Protein AF-A0A4Y2PTR2-F1 (afdb_monomer)

Secondary structure (DSSP, 8-state):
-HHHHHHHHHHHHHHHHTS----------PPP-----EEEEPTTT--EEEGGG--TTS---SSSTTTTS-PPPPPPPPGGGTT-

Structure (mmCIF, N/CA/C/O backbone):
data_AF-A0A4Y2PTR2-F1
#
_entry.id   AF-A0A4Y2PTR2-F1
#
loop_
_atom_site.group_PDB
_atom_site.id
_atom_site.type_symbol
_atom_site.label_atom_id
_atom_site.label_alt_id
_atom_site.label_comp_id
_atom_site.label_asym_id
_atom_site.label_entity_id
_atom_site.label_seq_id
_atom_site.pdbx_PDB_ins_code
_atom_site.Cartn_x
_atom_site.Cartn_y
_atom_site.Cartn_z
_atom_site.occupancy
_atom_site.B_iso_or_equiv
_atom_site.auth_seq_id
_atom_site.auth_comp_id
_atom_site.auth_asym_id
_atom_site.auth_atom_id
_atom_site.pdbx_PDB_model_num
ATOM 1 N N . MET A 1 1 ? -2.176 -12.145 -69.653 1.00 56.19 1 MET A N 1
ATOM 2 C CA . MET A 1 1 ? -2.057 -11.071 -68.636 1.00 56.19 1 MET A CA 1
ATOM 3 C C . MET A 1 1 ? -2.226 -11.569 -67.195 1.00 56.19 1 MET A C 1
ATOM 5 O O . MET A 1 1 ? -1.482 -11.117 -66.337 1.00 56.19 1 MET A O 1
ATOM 9 N N . VAL A 1 2 ? -3.135 -12.518 -66.904 1.00 60.12 2 VAL A N 1
ATOM 10 C CA . VA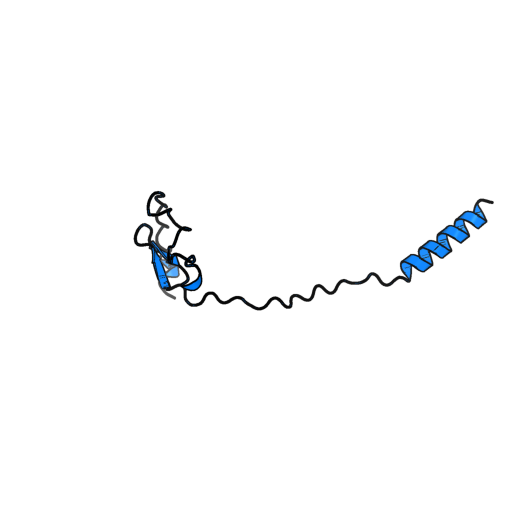L A 1 2 ? -3.355 -13.035 -65.530 1.00 60.12 2 VAL A CA 1
ATOM 11 C C . VAL A 1 2 ? -2.148 -13.810 -64.978 1.00 60.12 2 VAL A C 1
ATOM 13 O O . VAL A 1 2 ? -1.728 -13.553 -63.856 1.00 60.12 2 VAL A O 1
ATOM 16 N N . GLN A 1 3 ? -1.522 -14.693 -65.765 1.00 59.69 3 GLN A N 1
ATOM 1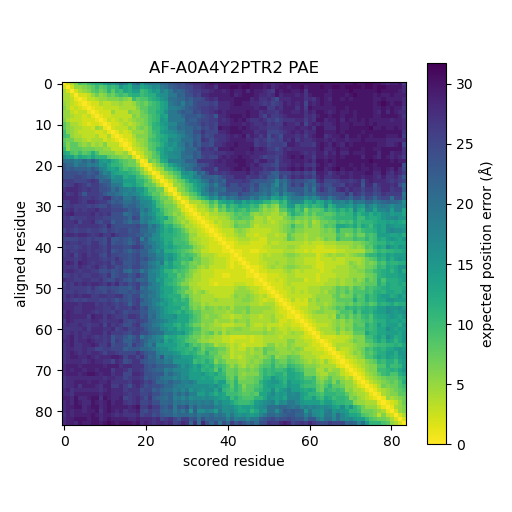7 C CA . GLN A 1 3 ? -0.398 -15.509 -65.272 1.00 59.69 3 GLN A CA 1
ATOM 18 C C . GLN A 1 3 ? 0.838 -14.684 -64.891 1.00 59.69 3 GLN A C 1
ATOM 20 O O . GLN A 1 3 ? 1.441 -14.922 -63.849 1.00 59.69 3 GLN A O 1
ATOM 25 N N . GLU A 1 4 ? 1.161 -13.652 -65.670 1.00 65.12 4 GLU A N 1
ATOM 26 C CA . GLU A 1 4 ? 2.276 -12.747 -65.370 1.00 65.12 4 GLU A CA 1
ATOM 27 C C . GLU A 1 4 ? 2.049 -11.972 -64.062 1.00 65.12 4 GLU A C 1
ATOM 29 O O . GLU A 1 4 ? 2.971 -11.772 -63.271 1.00 65.12 4 GLU A O 1
ATOM 34 N N . SER A 1 5 ? 0.797 -11.595 -63.780 1.00 66.06 5 SER A N 1
ATOM 35 C CA . SER A 1 5 ? 0.431 -10.932 -62.525 1.00 66.06 5 SER A CA 1
ATOM 36 C C . SER A 1 5 ? 0.570 -11.855 -61.306 1.00 66.06 5 SER A C 1
ATOM 38 O O . SER A 1 5 ? 1.002 -11.405 -60.241 1.00 66.06 5 SER A O 1
ATOM 40 N N . THR A 1 6 ? 0.292 -13.153 -61.474 1.00 74.00 6 THR A N 1
ATOM 41 C CA . THR A 1 6 ? 0.473 -14.181 -60.440 1.00 74.00 6 THR A CA 1
ATOM 42 C C . THR A 1 6 ? 1.951 -14.429 -60.160 1.00 74.00 6 THR A C 1
ATOM 44 O O . THR A 1 6 ? 2.342 -14.470 -58.997 1.00 74.00 6 THR A O 1
ATOM 47 N N . VAL A 1 7 ? 2.785 -14.488 -61.203 1.00 77.81 7 VAL A N 1
ATOM 48 C CA . VAL A 1 7 ? 4.248 -14.623 -61.076 1.00 77.81 7 VAL A CA 1
ATOM 49 C C . VAL A 1 7 ? 4.849 -13.414 -60.354 1.00 77.81 7 VAL A C 1
ATOM 51 O O . VAL A 1 7 ? 5.623 -13.554 -59.411 1.00 77.81 7 VAL A O 1
ATOM 54 N N . ARG A 1 8 ? 4.428 -12.193 -60.703 1.00 75.62 8 ARG A N 1
ATOM 55 C CA . ARG A 1 8 ? 4.857 -10.980 -59.982 1.00 75.62 8 ARG A CA 1
ATOM 56 C C . ARG A 1 8 ? 4.399 -10.977 -58.518 1.00 75.62 8 ARG A C 1
ATOM 58 O O . ARG A 1 8 ? 5.033 -10.358 -57.664 1.00 75.62 8 ARG A O 1
ATOM 65 N N . ARG A 1 9 ? 3.273 -11.623 -58.203 1.00 72.44 9 ARG A N 1
ATOM 66 C CA . ARG A 1 9 ? 2.771 -11.762 -56.829 1.00 72.44 9 ARG A CA 1
ATOM 67 C C . ARG A 1 9 ? 3.556 -12.812 -56.038 1.00 72.44 9 ARG A C 1
ATOM 69 O O . ARG A 1 9 ? 3.893 -12.529 -54.893 1.00 72.44 9 ARG A O 1
ATOM 76 N N . SER A 1 10 ? 3.897 -13.954 -56.635 1.00 74.50 10 SER A N 1
ATOM 77 C CA . SER A 1 10 ? 4.679 -15.003 -55.969 1.00 74.50 10 SER A CA 1
ATOM 78 C C . SER A 1 10 ? 6.114 -14.565 -55.676 1.00 74.50 10 SER A C 1
ATOM 80 O O . SER A 1 10 ? 6.590 -14.801 -54.571 1.00 74.50 10 SER A O 1
ATOM 82 N N . ILE A 1 1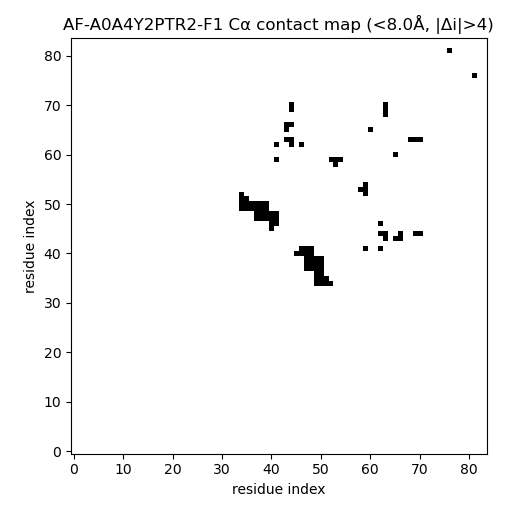1 ? 6.762 -13.830 -56.589 1.00 79.44 11 ILE A N 1
ATOM 83 C CA . ILE A 1 11 ? 8.118 -13.288 -56.376 1.00 79.44 11 ILE A CA 1
ATOM 84 C C . ILE A 1 11 ? 8.153 -12.324 -55.181 1.00 79.44 11 ILE A C 1
ATOM 86 O O . ILE A 1 11 ? 9.055 -12.398 -54.348 1.00 79.44 11 ILE A O 1
ATOM 90 N N . ARG A 1 12 ? 7.150 -11.442 -55.058 1.00 74.81 12 ARG A N 1
ATOM 91 C CA . ARG A 1 12 ? 7.032 -10.532 -53.904 1.00 74.81 12 ARG A CA 1
ATOM 92 C C . ARG A 1 12 ? 6.810 -11.300 -52.602 1.00 74.81 12 ARG A C 1
ATOM 94 O O . ARG A 1 12 ? 7.475 -11.019 -51.616 1.00 74.81 12 ARG A O 1
ATOM 101 N N . ASN A 1 13 ? 5.932 -12.300 -52.623 1.00 72.12 13 ASN A N 1
ATOM 102 C CA . ASN A 1 13 ? 5.625 -13.115 -51.450 1.00 72.12 13 ASN A CA 1
ATOM 103 C C . ASN A 1 13 ? 6.830 -13.954 -50.987 1.00 72.12 13 ASN A C 1
ATOM 105 O O . ASN A 1 13 ? 7.026 -14.133 -49.791 1.00 72.12 13 ASN A O 1
ATOM 109 N N . GLU A 1 14 ? 7.656 -14.447 -51.914 1.00 74.75 14 GLU A N 1
ATOM 110 C CA . GLU A 1 14 ? 8.901 -15.149 -51.588 1.00 74.75 14 GLU A CA 1
ATOM 111 C C . GLU A 1 14 ? 9.961 -14.198 -51.014 1.00 74.75 14 GLU A C 1
ATOM 113 O O . GLU A 1 14 ? 10.632 -14.548 -50.044 1.00 74.75 14 GLU A O 1
ATOM 118 N N . ALA A 1 15 ? 10.080 -12.980 -51.553 1.00 72.00 15 ALA A N 1
ATOM 119 C CA . ALA A 1 15 ? 10.965 -11.953 -51.004 1.00 72.00 15 ALA A CA 1
ATOM 120 C C . ALA A 1 15 ? 10.559 -11.537 -49.576 1.00 72.00 15 ALA A C 1
ATOM 122 O O . ALA A 1 15 ? 11.428 -11.402 -48.713 1.00 72.00 15 ALA A O 1
ATOM 123 N N . ASP A 1 16 ? 9.257 -11.403 -49.305 1.00 67.94 16 ASP A N 1
ATOM 124 C CA . ASP A 1 16 ? 8.730 -11.156 -47.957 1.00 67.94 16 ASP A CA 1
ATOM 125 C C . ASP A 1 16 ? 8.943 -12.355 -47.021 1.00 67.94 16 ASP A C 1
ATOM 127 O O . ASP A 1 16 ? 9.321 -12.167 -45.870 1.00 67.94 16 ASP A O 1
ATOM 131 N N . ASN A 1 17 ? 8.793 -13.593 -47.503 1.00 63.97 17 ASN A N 1
ATOM 132 C CA . ASN A 1 17 ? 8.982 -14.793 -46.678 1.00 63.97 17 ASN A CA 1
ATOM 133 C C . ASN A 1 17 ? 10.467 -15.093 -46.376 1.00 63.97 17 ASN A C 1
ATOM 135 O O . ASN A 1 17 ? 10.791 -15.699 -45.357 1.00 63.97 17 ASN A O 1
ATOM 139 N N . ARG A 1 18 ? 11.396 -14.643 -47.237 1.00 64.44 18 ARG A N 1
ATOM 140 C CA . ARG A 1 18 ? 12.849 -14.643 -46.964 1.00 64.44 18 ARG A CA 1
ATOM 141 C C . ARG A 1 18 ? 13.268 -13.536 -46.002 1.00 64.44 18 ARG A C 1
ATOM 143 O O . ARG A 1 18 ? 14.379 -13.576 -45.466 1.00 64.44 18 ARG A O 1
ATOM 150 N N . ARG A 1 19 ? 12.408 -12.542 -45.769 1.00 67.44 19 ARG A N 1
ATOM 151 C CA . ARG A 1 19 ? 12.624 -11.550 -44.725 1.00 67.44 19 ARG A CA 1
ATOM 152 C C . ARG A 1 19 ? 12.421 -12.267 -43.399 1.00 67.44 19 ARG A C 1
ATOM 154 O O . ARG A 1 19 ? 11.298 -12.447 -42.947 1.00 67.44 19 ARG A O 1
ATOM 161 N N . CYS A 1 20 ? 13.535 -12.706 -42.809 1.00 60.25 20 CYS A N 1
ATOM 162 C CA . CYS A 1 20 ? 13.581 -13.240 -41.454 1.00 60.25 20 CYS A CA 1
ATOM 163 C C . CYS A 1 20 ? 12.632 -12.401 -40.587 1.00 60.25 20 CYS A C 1
ATOM 165 O O . CYS A 1 20 ? 12.842 -11.179 -40.504 1.00 60.25 20 CYS A O 1
ATOM 167 N N . PRO A 1 21 ? 11.573 -12.992 -39.995 1.00 60.25 21 PRO A N 1
ATOM 168 C CA . PRO A 1 21 ? 10.802 -12.284 -38.998 1.00 60.25 21 PRO A CA 1
ATOM 169 C C . PRO A 1 21 ? 11.846 -11.832 -37.997 1.00 60.25 21 PRO A C 1
ATOM 171 O O . PRO A 1 21 ? 12.580 -12.672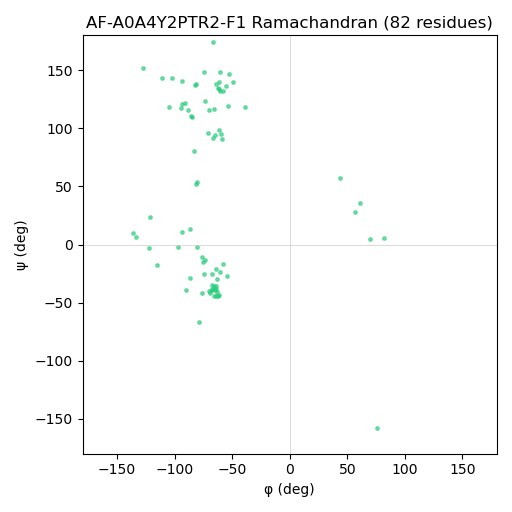 -37.470 1.00 60.25 21 PRO A O 1
ATOM 174 N N . LYS A 1 22 ? 11.988 -10.518 -37.797 1.00 61.44 22 LYS A N 1
ATOM 175 C CA . LYS A 1 22 ? 12.776 -10.009 -36.683 1.00 61.44 22 LYS A CA 1
ATOM 176 C C . LYS A 1 22 ? 12.093 -10.591 -35.457 1.00 61.44 22 LYS A C 1
ATOM 178 O O . LYS A 1 22 ? 11.120 -10.026 -34.970 1.00 61.44 22 LYS A O 1
ATOM 183 N N . ARG A 1 23 ? 12.536 -11.772 -35.022 1.00 62.12 23 ARG A N 1
ATOM 184 C CA . ARG A 1 23 ? 12.251 -12.311 -33.710 1.00 62.12 23 ARG A CA 1
ATOM 185 C C . ARG A 1 23 ? 12.839 -11.250 -32.811 1.00 62.12 23 ARG A C 1
ATOM 187 O O . ARG A 1 23 ? 14.051 -11.180 -32.637 1.00 62.12 23 ARG A O 1
ATOM 194 N N . VAL A 1 24 ? 11.977 -10.336 -32.381 1.00 66.12 24 VAL A N 1
ATOM 195 C CA . VAL A 1 24 ? 12.291 -9.393 -31.330 1.00 66.12 24 VAL A CA 1
ATOM 196 C C . VAL A 1 24 ? 12.572 -10.291 -30.144 1.00 66.12 24 VAL A C 1
ATOM 198 O O . VAL A 1 24 ? 11.667 -10.854 -29.535 1.00 66.12 24 VAL A O 1
ATOM 201 N N . CYS A 1 25 ? 13.852 -10.528 -29.896 1.00 61.38 25 CYS A N 1
ATOM 202 C CA . CYS A 1 25 ? 14.311 -11.049 -28.634 1.00 61.38 25 CYS A CA 1
ATOM 203 C C . CYS A 1 25 ? 14.022 -9.937 -27.627 1.00 61.38 25 CYS A C 1
ATOM 205 O O . CYS A 1 25 ? 14.812 -9.006 -27.472 1.00 61.38 25 CYS A O 1
ATOM 207 N N . ILE A 1 26 ? 12.840 -10.001 -27.007 1.00 68.12 26 ILE A N 1
ATOM 208 C CA . ILE A 1 26 ? 12.568 -9.259 -25.783 1.00 68.12 26 ILE A CA 1
ATOM 209 C C . ILE A 1 26 ? 13.517 -9.873 -24.762 1.00 68.12 26 ILE A C 1
ATOM 211 O O . ILE A 1 26 ? 13.274 -10.952 -24.226 1.00 68.12 26 ILE A O 1
ATOM 215 N N . ARG A 1 27 ? 14.680 -9.248 -24.613 1.00 69.44 27 ARG A N 1
ATOM 216 C CA . ARG A 1 27 ? 15.584 -9.569 -23.524 1.00 69.44 27 ARG A CA 1
ATOM 217 C C . ARG A 1 27 ? 14.911 -9.054 -22.259 1.00 69.44 27 ARG A C 1
ATOM 219 O O . ARG A 1 27 ? 14.661 -7.858 -22.147 1.00 69.44 27 ARG A O 1
ATOM 226 N N . ASN A 1 28 ? 14.569 -9.964 -21.356 1.00 69.62 28 ASN A N 1
ATOM 227 C CA . ASN A 1 28 ? 14.037 -9.638 -20.035 1.00 69.62 28 ASN A CA 1
ATOM 228 C C . ASN A 1 28 ? 15.193 -9.294 -19.084 1.00 69.62 28 ASN A C 1
ATOM 230 O O . ASN A 1 28 ? 15.304 -9.877 -18.011 1.00 69.62 28 ASN A O 1
ATOM 234 N N . ASP A 1 29 ? 16.067 -8.370 -19.486 1.00 74.56 29 ASP A N 1
ATOM 235 C CA . ASP A 1 29 ? 17.134 -7.843 -18.628 1.00 74.56 29 ASP A CA 1
ATOM 236 C C . ASP A 1 29 ? 16.541 -6.773 -17.688 1.00 74.56 29 ASP A C 1
ATOM 238 O O . ASP A 1 29 ? 16.952 -5.615 -17.698 1.00 74.56 29 ASP A O 1
ATOM 242 N N . VAL A 1 30 ? 15.488 -7.123 -16.943 1.00 79.62 30 VAL A N 1
ATOM 243 C CA . VAL A 1 30 ? 14.933 -6.251 -15.901 1.00 79.62 30 VAL A CA 1
ATOM 244 C C . VAL A 1 30 ? 15.686 -6.560 -14.617 1.00 79.62 30 VAL A C 1
ATOM 246 O O . VAL A 1 30 ? 15.620 -7.682 -14.118 1.00 79.62 30 VAL A O 1
ATOM 249 N N . GLU A 1 31 ? 16.418 -5.575 -14.102 1.00 81.00 31 GLU A N 1
ATOM 250 C CA . GLU A 1 31 ? 17.071 -5.679 -12.799 1.00 81.00 31 GLU A CA 1
ATOM 251 C C . GLU A 1 31 ? 16.019 -5.880 -11.699 1.00 81.00 31 GLU A C 1
ATOM 253 O O . GLU A 1 31 ? 14.988 -5.202 -11.668 1.00 81.00 31 GLU A O 1
ATOM 258 N N . GLU A 1 32 ? 16.273 -6.833 -10.800 1.00 81.88 32 GLU A N 1
ATOM 259 C CA . GLU A 1 32 ? 15.407 -7.073 -9.649 1.00 81.88 32 GLU A CA 1
ATOM 260 C C . GLU A 1 32 ? 15.451 -5.854 -8.722 1.00 81.88 32 GLU A C 1
ATOM 262 O O . GLU A 1 32 ? 16.494 -5.508 -8.165 1.00 81.88 32 GLU A O 1
ATOM 267 N N . HIS A 1 33 ? 14.306 -5.194 -8.549 1.00 84.06 33 HIS A N 1
ATOM 268 C CA . HIS A 1 33 ? 14.181 -4.114 -7.583 1.00 84.06 33 HIS A CA 1
ATOM 269 C C . HIS A 1 33 ? 13.869 -4.692 -6.201 1.00 84.06 33 HIS A C 1
ATOM 271 O O . HIS A 1 33 ? 12.773 -5.197 -5.955 1.00 84.06 33 HIS A O 1
ATOM 277 N N . ASN A 1 34 ? 14.842 -4.611 -5.297 1.00 83.75 34 ASN A N 1
ATOM 278 C CA . ASN A 1 34 ? 14.680 -4.995 -3.903 1.00 83.75 34 ASN A CA 1
ATOM 279 C C . ASN A 1 34 ? 14.308 -3.761 -3.065 1.00 83.75 34 ASN A C 1
ATOM 281 O O . ASN A 1 34 ? 15.115 -2.847 -2.968 1.00 83.75 34 ASN A O 1
ATOM 285 N N . CYS A 1 35 ? 13.120 -3.762 -2.448 1.00 84.62 35 CYS A N 1
ATOM 286 C CA . CYS A 1 35 ? 12.629 -2.679 -1.574 1.00 84.62 35 CYS A CA 1
ATOM 287 C C . CYS A 1 35 ? 13.069 -2.824 -0.094 1.00 84.62 35 CYS A C 1
ATOM 289 O O . CYS A 1 35 ? 12.471 -2.228 0.815 1.00 84.62 35 CYS A O 1
ATOM 291 N N . GLY A 1 36 ? 14.033 -3.706 0.186 1.00 86.56 36 GLY A N 1
ATOM 292 C CA . GLY A 1 36 ? 14.499 -4.051 1.525 1.00 86.56 36 GLY A CA 1
ATOM 293 C C . GLY A 1 36 ? 13.552 -4.965 2.314 1.00 86.56 36 GLY A C 1
ATOM 294 O O . GLY A 1 36 ? 12.728 -5.700 1.768 1.00 86.56 36 GLY A O 1
ATOM 295 N N . THR A 1 37 ? 13.680 -4.946 3.645 1.00 87.62 37 THR A N 1
ATOM 296 C CA . THR A 1 37 ? 12.857 -5.758 4.559 1.00 87.62 37 THR A CA 1
ATOM 297 C C . THR A 1 37 ? 11.496 -5.111 4.833 1.00 87.62 37 THR A C 1
ATOM 299 O O . THR A 1 37 ? 11.403 -3.910 5.099 1.00 87.62 37 THR A O 1
ATOM 302 N N . MET A 1 38 ? 10.441 -5.928 4.851 1.00 88.75 38 MET A N 1
ATOM 303 C CA . MET A 1 38 ? 9.076 -5.523 5.198 1.00 88.75 38 MET A CA 1
ATOM 304 C C . MET A 1 38 ? 8.897 -5.530 6.726 1.00 88.75 38 MET A C 1
ATOM 306 O O . MET A 1 38 ? 8.437 -6.512 7.300 1.00 88.75 38 MET A O 1
ATOM 310 N N . SER A 1 39 ? 9.351 -4.472 7.405 1.00 87.69 39 SER A N 1
ATOM 311 C CA . SER A 1 39 ? 9.399 -4.410 8.878 1.00 87.69 39 SER A CA 1
ATOM 312 C C . SER A 1 39 ? 8.485 -3.358 9.508 1.00 87.69 39 SER A C 1
ATOM 314 O O . SER A 1 39 ? 8.237 -3.406 10.709 1.00 87.69 39 SER A O 1
ATOM 316 N N . GLU A 1 40 ? 8.022 -2.372 8.742 1.00 88.38 40 GLU A N 1
ATOM 317 C CA . GLU A 1 40 ? 7.351 -1.188 9.290 1.00 88.38 40 GLU A CA 1
ATOM 318 C C . GLU A 1 40 ? 5.845 -1.435 9.355 1.00 88.38 40 GLU A C 1
ATOM 320 O O . GLU A 1 40 ? 5.233 -1.715 8.336 1.00 88.38 40 GLU A O 1
ATOM 325 N N . GLN A 1 41 ? 5.219 -1.339 10.526 1.00 88.94 41 GLN A N 1
ATOM 326 C CA . GLN A 1 41 ? 3.792 -1.650 10.669 1.00 88.94 41 GLN A CA 1
ATOM 327 C C . GLN A 1 41 ? 2.932 -0.390 10.751 1.00 88.94 41 GLN A C 1
ATOM 32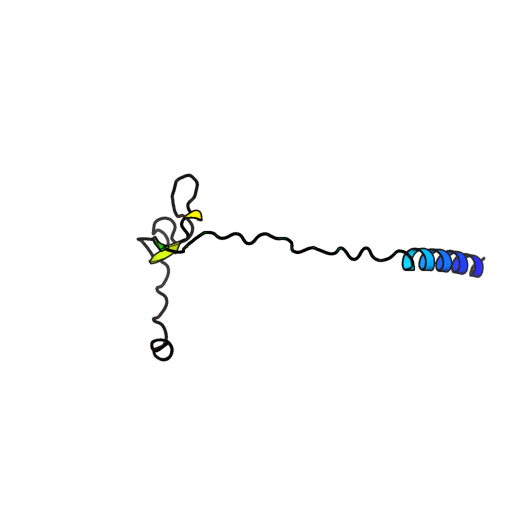9 O O . GLN A 1 41 ? 3.301 0.612 11.363 1.00 88.94 41 GLN A O 1
ATOM 334 N N . CYS A 1 42 ? 1.745 -0.443 10.152 1.00 87.44 42 CYS A N 1
ATOM 335 C CA . CYS A 1 42 ? 0.725 0.571 10.333 1.00 87.44 42 CYS A CA 1
ATOM 336 C C . CYS A 1 42 ? 0.097 0.449 11.721 1.00 87.44 42 CYS A C 1
ATOM 338 O O . CYS A 1 42 ? -0.531 -0.560 12.033 1.00 87.44 42 CYS A O 1
ATOM 340 N N . ASN A 1 43 ? 0.135 1.529 12.497 1.00 84.94 43 ASN A N 1
ATOM 341 C CA . ASN A 1 43 ? -0.484 1.571 13.824 1.00 84.94 43 ASN A CA 1
ATOM 342 C C . ASN A 1 43 ? -2.018 1.425 13.805 1.00 84.94 43 ASN A C 1
ATOM 344 O O . ASN A 1 43 ? -2.604 1.094 14.828 1.00 84.94 43 ASN A O 1
ATOM 348 N N . PHE A 1 44 ? -2.677 1.694 12.672 1.00 84.62 44 PHE A N 1
ATOM 349 C CA . PHE A 1 44 ? -4.142 1.680 12.582 1.00 84.62 44 PHE A CA 1
ATOM 350 C C . PHE A 1 44 ? -4.716 0.318 12.196 1.00 84.62 44 PHE A C 1
ATOM 352 O O . PHE A 1 44 ? -5.768 -0.063 12.692 1.00 84.62 44 PHE A O 1
ATOM 359 N N . CYS A 1 45 ? -4.054 -0.395 11.285 1.00 85.12 45 CYS A N 1
ATOM 360 C CA . CYS A 1 45 ? -4.590 -1.629 10.707 1.00 85.12 45 CYS A CA 1
ATOM 361 C C . CYS A 1 45 ? -3.585 -2.783 10.656 1.00 85.12 45 CYS A C 1
ATOM 363 O O . CYS A 1 45 ? -3.880 -3.816 10.067 1.00 85.12 45 CYS A O 1
ATOM 365 N N . GLY A 1 46 ? -2.392 -2.618 11.237 1.00 85.00 46 GLY A N 1
ATOM 366 C CA . GLY A 1 46 ? -1.386 -3.681 11.329 1.00 85.00 46 GLY A CA 1
ATOM 367 C C . GLY A 1 46 ? -0.728 -4.072 10.002 1.00 85.00 46 GLY A C 1
ATOM 368 O O . GLY A 1 46 ? 0.073 -5.000 9.977 1.00 85.00 46 GLY A O 1
ATOM 369 N N . ALA A 1 47 ? -1.034 -3.380 8.899 1.00 87.38 47 ALA A N 1
ATOM 370 C CA . ALA A 1 47 ? -0.405 -3.629 7.604 1.00 87.38 47 ALA A CA 1
ATOM 371 C C . ALA A 1 47 ? 1.113 -3.404 7.683 1.00 87.38 47 ALA A C 1
ATOM 373 O O . ALA A 1 47 ? 1.550 -2.375 8.199 1.00 87.38 47 ALA A O 1
ATOM 374 N N . VAL A 1 48 ? 1.903 -4.346 7.168 1.00 89.06 48 VAL A N 1
ATOM 375 C CA . VAL A 1 48 ? 3.370 -4.263 7.160 1.00 89.06 48 VAL A CA 1
ATOM 376 C C . VAL A 1 48 ? 3.854 -3.664 5.839 1.00 89.06 48 VAL A C 1
ATOM 378 O O . VAL A 1 48 ? 3.318 -3.972 4.779 1.00 89.06 48 VAL A O 1
ATOM 381 N N . TYR A 1 49 ? 4.877 -2.823 5.914 1.00 87.62 49 TYR A N 1
ATOM 382 C CA . TYR A 1 49 ? 5.424 -2.019 4.835 1.00 87.62 49 TYR A CA 1
ATOM 383 C C . TYR A 1 49 ? 6.925 -2.209 4.678 1.00 87.62 49 TYR A C 1
ATOM 385 O O . TYR A 1 49 ? 7.664 -2.429 5.647 1.00 87.62 49 TYR A O 1
ATOM 393 N N . TRP A 1 50 ? 7.385 -2.016 3.445 1.00 90.00 50 TRP A N 1
ATOM 394 C CA . TRP A 1 50 ? 8.793 -1.804 3.140 1.00 90.00 50 TRP A CA 1
ATOM 395 C C . TRP A 1 50 ? 9.236 -0.400 3.550 1.00 90.00 50 TRP A C 1
ATOM 397 O O . TRP A 1 50 ? 8.470 0.570 3.502 1.00 90.00 50 TRP A O 1
ATOM 407 N N . LYS A 1 51 ? 10.505 -0.267 3.942 1.00 86.12 51 LYS A N 1
ATOM 408 C CA . LYS A 1 51 ? 11.081 1.044 4.279 1.00 86.12 51 LYS A CA 1
ATOM 409 C C . LYS A 1 51 ? 11.124 1.973 3.067 1.00 86.12 51 LYS A C 1
ATOM 411 O O . LYS A 1 51 ? 10.839 3.159 3.216 1.00 86.12 51 LYS A O 1
ATOM 416 N N . GLU A 1 52 ? 11.419 1.427 1.891 1.00 85.62 52 GLU A N 1
ATOM 417 C CA . GLU A 1 52 ? 11.499 2.181 0.634 1.00 85.62 52 GLU A CA 1
ATOM 418 C C . GLU A 1 52 ? 10.130 2.5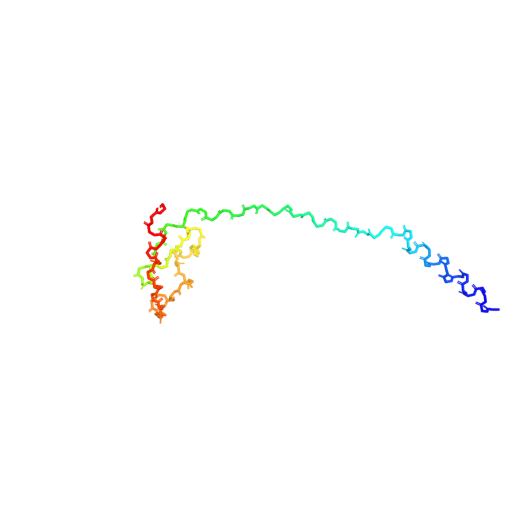48 0.045 1.00 85.62 52 GLU A C 1
ATOM 420 O O . GLU A 1 52 ? 10.053 3.408 -0.824 1.00 85.62 52 GLU A O 1
ATOM 425 N N . GLU A 1 53 ? 9.028 1.988 0.560 1.00 86.31 53 GLU A N 1
ATOM 426 C CA . GLU A 1 53 ? 7.676 2.377 0.125 1.00 86.31 53 GLU A CA 1
ATOM 427 C C . GLU A 1 53 ? 7.253 3.760 0.664 1.00 86.31 53 GLU A C 1
ATOM 429 O O . GLU A 1 53 ? 6.266 4.350 0.211 1.00 86.31 53 GLU A O 1
ATOM 434 N N . LYS A 1 54 ? 7.990 4.312 1.641 1.00 85.00 54 LYS A N 1
ATOM 435 C CA . LYS A 1 54 ? 7.720 5.655 2.168 1.00 85.00 54 LYS A CA 1
ATOM 436 C C . LYS A 1 54 ? 7.789 6.680 1.033 1.00 85.00 54 LYS A C 1
ATOM 438 O O . LYS A 1 54 ? 8.751 6.733 0.274 1.00 85.00 54 LYS A O 1
ATOM 443 N N . ASN A 1 55 ? 6.788 7.555 0.957 1.00 83.38 55 ASN A N 1
ATOM 444 C CA . ASN A 1 55 ? 6.859 8.697 0.047 1.00 83.38 55 ASN A CA 1
ATOM 445 C C . ASN A 1 55 ? 7.968 9.684 0.479 1.00 83.38 55 ASN A C 1
ATOM 447 O O . ASN A 1 55 ? 8.540 9.570 1.563 1.00 83.38 55 ASN A O 1
ATOM 451 N N . THR A 1 56 ? 8.224 10.716 -0.329 1.00 86.12 56 THR A N 1
ATOM 452 C CA . THR A 1 56 ? 9.188 11.791 -0.006 1.00 86.12 56 THR A CA 1
ATOM 453 C C . THR A 1 56 ? 8.876 12.544 1.293 1.00 86.12 56 THR A C 1
ATOM 455 O O . THR A 1 56 ? 9.745 13.212 1.839 1.00 86.12 56 THR A O 1
ATOM 458 N N . ALA A 1 57 ? 7.652 12.425 1.815 1.00 86.12 57 ALA A N 1
ATOM 459 C CA . ALA A 1 57 ? 7.234 12.973 3.103 1.00 86.12 57 ALA A CA 1
ATOM 460 C C . ALA A 1 57 ? 7.358 11.964 4.264 1.00 86.12 57 ALA A C 1
ATOM 462 O O . ALA A 1 57 ? 6.832 12.216 5.347 1.00 86.12 57 ALA A O 1
ATOM 463 N N . HIS A 1 58 ? 8.011 10.819 4.045 1.00 84.31 58 HIS A N 1
ATOM 464 C CA . HIS A 1 58 ? 8.165 9.719 4.999 1.00 84.31 58 HIS A CA 1
ATOM 465 C C . HIS A 1 58 ? 6.846 9.146 5.551 1.00 84.31 58 HIS A C 1
ATOM 467 O O . HIS A 1 58 ? 6.813 8.605 6.657 1.00 84.31 58 HIS A O 1
ATOM 473 N N . LYS A 1 59 ? 5.752 9.240 4.784 1.00 83.38 59 LYS A N 1
ATOM 474 C CA . LYS A 1 59 ? 4.415 8.772 5.174 1.00 83.38 59 LYS A CA 1
ATOM 475 C C . LYS A 1 59 ? 3.960 7.560 4.368 1.00 83.38 59 LYS A C 1
ATOM 477 O O . LYS A 1 59 ? 4.150 7.490 3.153 1.00 83.38 59 LYS A O 1
ATOM 482 N N . TYR A 1 60 ? 3.257 6.666 5.059 1.00 83.31 60 TYR A N 1
ATOM 483 C CA . TYR A 1 60 ? 2.560 5.524 4.481 1.00 83.31 60 TYR A CA 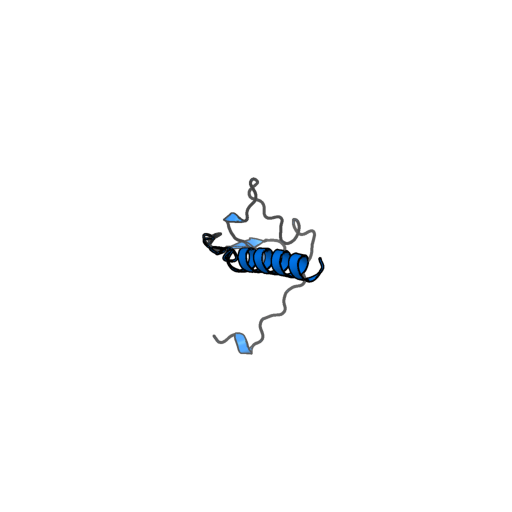1
ATOM 484 C C . TYR A 1 60 ? 1.107 5.876 4.186 1.00 83.31 60 TYR A C 1
ATOM 486 O O . TYR A 1 60 ? 0.356 6.240 5.086 1.00 83.31 60 TYR A O 1
ATOM 494 N N . THR A 1 61 ? 0.701 5.764 2.924 1.00 82.50 61 THR A N 1
ATOM 495 C CA . THR A 1 61 ? -0.639 6.189 2.475 1.00 82.50 61 THR A CA 1
ATOM 496 C C . THR A 1 61 ? -1.442 5.071 1.816 1.00 82.50 61 THR A C 1
ATOM 498 O O . THR A 1 61 ? -2.603 5.277 1.473 1.00 82.50 61 THR A O 1
ATOM 501 N N . LYS A 1 62 ? -0.854 3.879 1.654 1.00 82.56 62 LYS A N 1
ATOM 502 C CA . LYS A 1 62 ? -1.422 2.803 0.833 1.00 82.56 62 LYS A CA 1
ATOM 503 C C . LYS A 1 62 ? -2.415 1.896 1.567 1.00 82.56 62 LYS A C 1
ATOM 505 O O . LYS A 1 62 ? -3.319 1.394 0.915 1.00 82.56 62 LYS A O 1
ATOM 510 N N . CYS A 1 63 ? -2.293 1.705 2.886 1.00 86.56 63 CYS A N 1
ATOM 511 C CA . CYS A 1 63 ? -3.157 0.763 3.617 1.00 86.56 63 CYS A CA 1
ATOM 512 C C . CYS A 1 63 ? -4.568 1.301 3.923 1.00 86.56 63 CYS A C 1
ATOM 514 O O . CYS A 1 63 ? -5.559 0.772 3.440 1.00 86.56 63 CYS A O 1
ATOM 516 N N . CYS A 1 64 ? -4.662 2.327 4.771 1.00 85.81 64 CYS A N 1
ATOM 517 C CA . CYS A 1 64 ? -5.862 2.601 5.567 1.00 85.81 64 CYS A CA 1
ATOM 518 C C . CYS A 1 64 ? -6.215 4.093 5.576 1.00 85.81 64 CYS A C 1
ATOM 520 O O . CYS A 1 64 ? -7.063 4.521 6.354 1.00 85.81 64 CYS A O 1
ATOM 522 N N . HIS A 1 65 ? -5.542 4.885 4.728 1.00 85.81 65 HIS A N 1
ATOM 523 C CA . HIS A 1 65 ? -5.678 6.340 4.622 1.00 85.81 65 HIS A CA 1
ATOM 524 C C . HIS A 1 65 ? -5.730 7.023 6.002 1.00 85.81 65 HIS A C 1
ATOM 526 O O . HIS A 1 65 ? -6.705 7.691 6.337 1.00 85.81 65 HIS A O 1
ATOM 532 N N . ASP A 1 66 ? -4.692 6.807 6.816 1.00 82.44 66 ASP A N 1
ATOM 533 C CA . ASP A 1 66 ? -4.600 7.331 8.190 1.00 82.44 66 ASP A CA 1
ATOM 534 C C . ASP A 1 66 ? -5.723 6.824 9.119 1.00 82.44 66 ASP A C 1
ATOM 536 O O . ASP A 1 66 ? -6.232 7.553 9.964 1.00 82.44 66 ASP A O 1
ATOM 540 N N . GLY A 1 67 ? -6.144 5.569 8.936 1.00 82.00 67 GLY A N 1
ATOM 541 C CA . GLY A 1 67 ? -7.176 4.925 9.755 1.00 82.00 67 GLY A CA 1
ATOM 542 C C . GLY A 1 67 ? -8.616 5.252 9.349 1.00 82.00 67 GLY A C 1
ATOM 543 O O . GLY A 1 67 ? -9.546 4.820 10.023 1.00 82.00 67 GLY A O 1
ATOM 544 N N . LYS A 1 68 ? -8.826 5.976 8.241 1.00 85.56 68 LYS A N 1
ATOM 545 C CA . LYS A 1 68 ? -10.168 6.232 7.686 1.00 85.56 68 LYS A CA 1
ATOM 546 C C . LYS A 1 68 ? -10.835 4.975 7.131 1.00 85.56 68 LYS A C 1
ATOM 548 O O . LYS A 1 68 ? -12.058 4.925 7.047 1.00 85.56 68 LYS A O 1
ATOM 553 N N . VAL A 1 69 ? -10.043 3.986 6.723 1.00 85.38 69 VAL A N 1
ATOM 554 C CA . VAL A 1 69 ? -10.537 2.696 6.235 1.00 85.38 69 VAL A CA 1
ATOM 555 C C . VAL A 1 69 ? -10.321 1.651 7.322 1.00 85.38 69 VAL A C 1
ATOM 557 O O . VAL A 1 69 ? -9.180 1.379 7.694 1.00 85.38 69 VAL A O 1
ATOM 560 N N . GLN A 1 70 ? -11.408 1.052 7.811 1.00 78.81 70 GLN A N 1
ATOM 561 C CA . GLN A 1 70 ? -11.329 -0.159 8.625 1.00 78.81 70 GLN A CA 1
ATOM 562 C C . GLN A 1 70 ? -11.296 -1.375 7.705 1.00 78.81 70 GLN A C 1
ATOM 564 O O . GLN A 1 70 ? -12.282 -1.692 7.041 1.00 78.81 70 GLN A O 1
ATOM 569 N N . LEU A 1 71 ? -10.143 -2.039 7.650 1.00 75.19 71 LEU A N 1
ATOM 570 C CA 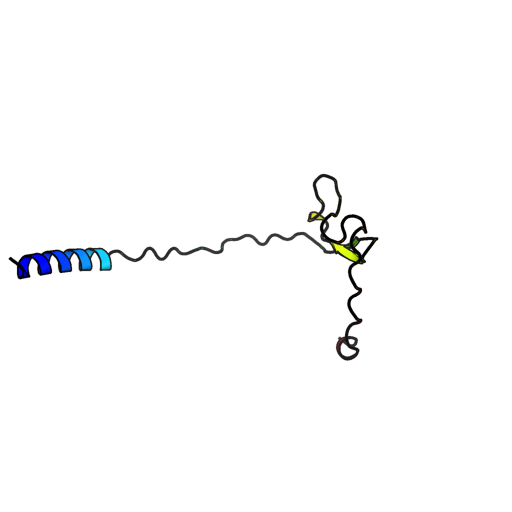. LEU A 1 71 ? -10.017 -3.327 6.983 1.00 75.19 71 LEU A CA 1
ATOM 571 C C . LEU A 1 71 ? -10.485 -4.429 7.944 1.00 75.19 71 LEU A C 1
ATOM 573 O O . LEU A 1 71 ? -10.141 -4.377 9.128 1.00 75.19 71 LEU A O 1
ATOM 577 N N . PRO A 1 72 ? -11.262 -5.418 7.471 1.00 77.69 72 PRO A N 1
ATOM 578 C CA . PRO A 1 72 ? -11.599 -6.572 8.288 1.00 77.69 72 PRO A CA 1
ATOM 579 C C . PRO A 1 72 ? -10.320 -7.323 8.665 1.00 77.69 72 PRO A C 1
ATOM 581 O O . PRO A 1 72 ? -9.412 -7.472 7.844 1.00 77.69 72 PRO A O 1
ATOM 584 N N . ALA A 1 73 ? -10.254 -7.800 9.907 1.00 76.00 73 ALA A N 1
ATOM 585 C CA . ALA A 1 73 ? -9.165 -8.666 10.330 1.00 76.00 73 ALA A CA 1
ATOM 586 C C . ALA A 1 73 ? -9.200 -9.959 9.505 1.00 76.00 73 ALA A C 1
ATOM 588 O O . ALA A 1 73 ? -10.265 -10.553 9.307 1.00 76.00 73 ALA A O 1
ATOM 589 N N . PHE A 1 74 ? -8.036 -10.392 9.025 1.00 74.88 74 PHE A N 1
ATOM 590 C CA . PHE A 1 74 ? -7.919 -11.724 8.448 1.00 74.88 74 PHE A CA 1
ATOM 591 C C . PHE A 1 74 ? -8.186 -12.759 9.550 1.00 74.88 74 PHE A C 1
ATOM 593 O O . PHE A 1 74 ? -7.721 -12.564 10.676 1.00 74.88 74 PHE A O 1
ATOM 600 N N . PRO A 1 75 ? -8.940 -13.836 9.263 1.00 79.19 75 PRO A N 1
ATOM 601 C CA . PRO A 1 75 ? -9.101 -14.920 10.220 1.00 79.19 75 PRO A CA 1
ATOM 602 C C . PRO A 1 75 ? -7.734 -15.532 10.537 1.00 79.19 75 PRO A C 1
ATOM 604 O O . PRO A 1 75 ? -6.851 -15.571 9.675 1.00 79.19 75 PRO A O 1
ATOM 607 N N . ASP A 1 76 ? -7.572 -16.017 11.767 1.00 78.44 76 ASP A N 1
ATOM 608 C CA . ASP A 1 76 ? -6.360 -16.718 12.177 1.00 78.44 76 ASP A CA 1
ATOM 609 C C . ASP A 1 76 ? -6.028 -17.868 11.220 1.00 78.44 76 ASP A C 1
ATOM 611 O O . ASP A 1 76 ? -6.913 -18.540 10.677 1.00 78.44 76 ASP A O 1
ATOM 615 N N . ALA A 1 77 ? -4.728 -18.111 11.040 1.00 82.25 77 ALA A N 1
ATOM 616 C CA . ALA A 1 77 ? -4.261 -19.229 10.239 1.00 82.25 77 ALA A CA 1
ATOM 617 C C . ALA A 1 77 ? -4.871 -20.550 10.763 1.00 82.25 77 ALA A C 1
ATOM 619 O O . ALA A 1 77 ? -4.886 -20.774 11.983 1.00 82.25 77 ALA A O 1
ATOM 620 N N . PRO A 1 78 ? -5.348 -21.441 9.868 1.00 87.00 78 PRO A N 1
ATOM 621 C CA . PRO A 1 78 ? -5.832 -22.765 10.241 1.00 87.00 78 PRO A CA 1
ATOM 622 C C . PRO A 1 78 ? -4.831 -23.491 11.145 1.00 87.00 78 PRO A C 1
ATOM 624 O O . PRO A 1 78 ? -3.628 -23.441 10.890 1.00 87.00 78 PRO A O 1
ATOM 627 N N . GLU A 1 79 ? -5.307 -24.211 12.166 1.00 81.19 79 GLU A N 1
ATOM 628 C CA . GLU A 1 79 ? -4.433 -24.911 13.128 1.00 81.19 79 GLU A CA 1
ATOM 629 C C . GLU A 1 79 ? -3.426 -25.861 12.469 1.00 81.19 79 GLU A C 1
ATOM 631 O O . GLU A 1 79 ? -2.322 -26.057 12.974 1.00 81.19 79 GLU A O 1
ATOM 636 N N . LEU A 1 80 ? -3.767 -26.385 11.292 1.00 76.44 80 LEU A N 1
ATOM 637 C CA . LEU A 1 80 ? -2.902 -27.250 10.494 1.00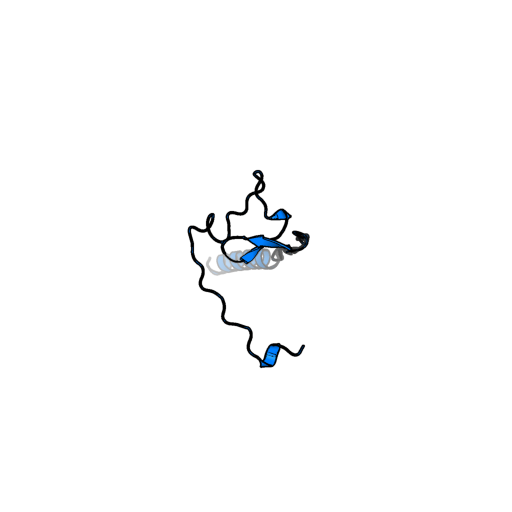 76.44 80 LEU A CA 1
ATOM 638 C C . LEU A 1 80 ? -1.587 -26.577 10.060 1.00 76.44 80 LEU A C 1
ATOM 640 O O . LEU A 1 80 ? -0.609 -27.275 9.821 1.00 76.44 80 LEU A O 1
ATOM 644 N N . LEU A 1 81 ? -1.539 -25.244 9.989 1.00 74.00 81 LEU A N 1
ATOM 645 C CA . LEU A 1 81 ? -0.362 -24.472 9.568 1.00 74.00 81 LEU A CA 1
ATOM 646 C C . LEU A 1 81 ? 0.474 -23.943 10.744 1.00 74.00 81 LEU A C 1
ATOM 648 O O . LEU A 1 81 ? 1.507 -23.321 10.521 1.00 74.00 81 LEU A O 1
ATOM 652 N N . LYS A 1 82 ? 0.057 -24.182 11.995 1.00 70.94 82 LYS A N 1
ATOM 653 C CA . LYS A 1 82 ? 0.736 -23.655 13.194 1.00 70.94 82 LYS A CA 1
ATOM 654 C C . LYS A 1 82 ? 1.982 -24.454 13.617 1.00 70.94 82 LYS A C 1
ATOM 656 O O . LYS A 1 82 ? 2.628 -24.078 14.588 1.00 70.94 82 LYS A O 1
ATOM 661 N N . HIS A 1 83 ? 2.309 -25.540 12.911 1.00 70.56 83 HIS A N 1
ATOM 662 C CA . HIS A 1 83 ? 3.319 -26.530 13.318 1.00 70.56 83 HIS A CA 1
ATOM 663 C C . HIS A 1 83 ? 4.477 -26.706 12.311 1.00 70.56 83 HIS A C 1
ATOM 665 O O . HIS A 1 83 ? 5.083 -27.775 12.281 1.00 70.56 83 HIS A O 1
ATOM 671 N N . CYS A 1 84 ? 4.756 -25.709 11.463 1.00 53.16 84 CYS A N 1
ATOM 672 C CA . CYS A 1 84 ? 5.920 -25.710 10.563 1.00 53.16 84 CYS A CA 1
ATOM 673 C C . CYS A 1 84 ? 7.084 -24.917 11.161 1.00 53.16 84 CYS A C 1
ATOM 675 O O . CYS A 1 84 ? 6.834 -23.773 11.599 1.00 53.16 84 CYS A O 1
#

Foldseek 3Di:
DVVVVVVVVVVVVVVVVVPPPPPPPPPPPDDDDDLDDQDDADPQARDTHRQNCQDPVRDDCPDCNNNVRDDDDDDDDDPVPVPD

Organism: Araneus ventricosus (NCBI:txid182803)

Mean predicted aligned error: 16.05 Å

Solvent-accessible surface area (backbone atoms only — not comparable to full-atom values): 5732 Å² total; per-residue (Å²): 117,70,68,62,54,50,52,59,48,50,55,51,52,48,55,55,68,67,48,70,76,78,74,75,75,78,72,82,84,69,79,83,84,78,55,74,64,71,74,47,63,38,91,73,77,65,52,68,30,39,69,65,70,39,43,101,80,72,47,81,66,83,88,30,62,88,56,75,48,85,74,81,80,79,78,78,79,60,77,87,69,75,80,121

Radius of gyration: 29.63 Å; Cα contacts (8 Å, |Δi|>4): 48; chains: 1; bounding box: 29×40×82 Å

Sequence (84 aa):
MVQESTVRRSIRNEADNRRCPKRVCIRNDVEEHNCGTMSEQCNFCGAVYWKEEKNTAHKYTKCCHDGKVQLPAFPDAPELLKHC

pLDDT: mean 77.62, std 9.28, range [53.16, 90.0]